Protein AF-A0A182PDY4-F1 (afdb_monomer)

Mean predicted aligned error: 4.71 Å

Nearest PDB structures (foldseek):
  2v9s-assembly1_A  TM=9.830E-01  e=4.457E-11  Homo sapiens
  5o0p-assembly2_B  TM=9.727E-01  e=1.394E-07  Mus musculus
  4qxf-assembly1_A  TM=9.391E-01  e=1.481E-07  Homo sapiens
  2id5-assembly1_B  TM=9.354E-01  e=2.542E-07  Homo sapiens
  1xcd-assembly1_A  TM=9.477E-01  e=3.433E-07  Bos taurus

Foldseek 3Di:
DDPPDDAQQDPPWDDDPLETGCAPVQDQDQDQDHGLSHQEYAQAHHAHAEQDACSPQSNLNHQYYAHAQYAHAYYDLRSCPNNQNHNYYHYYNYNHPDDRPNNCPRND

InterPro domains:
  IPR000372 Leucine-rich repeat N-terminal domain [PF01462] (9-35)
  IPR000372 Leucine-rich repeat N-terminal domain [SM00013] (8-40)
  IPR001611 Leucine-rich repeat [PF13855] (39-96)
  IPR003591 Leucine-rich repeat, typical subtype [SM00369] (34-58)
  IPR003591 Leucine-rich repeat, typical subtype [SM00369] (60-82)
  IPR003591 Leucine-rich repeat, typical subtype [SM00369] (83-106)
  IPR032675 Leucine-rich repeat domain superfamily [G3DSA:3.80.10.10] (7-108)
  IPR050467 Leucine-rich repeat and fibronectin type-III domain-containing [PTHR45842] (6-107)

Radius of gyration: 13.58 Å; Cα contacts (8 Å, |Δi|>4): 258; chains: 1; bounding box: 46×20×28 Å

Organism: NCBI:txid199890

pLDDT: mean 90.78, std 12.76, range [36.12, 98.75]

Solvent-accessible surface area (backbone atoms only — not comparable to full-atom values): 5792 Å² total; per-residue (Å²): 140,82,89,78,80,86,74,50,57,41,84,95,38,49,66,56,96,36,30,40,45,40,56,68,63,72,37,58,56,74,74,87,50,65,44,72,72,29,29,33,41,36,46,28,52,26,50,24,39,46,44,52,68,46,61,46,38,85,30,45,57,22,30,36,41,35,45,25,41,23,47,28,46,46,61,33,50,43,22,48,28,56,24,51,46,49,79,43,81,42,59,58,64,41,56,61,83,71,73,49,92,50,30,64,54,57,55,100

Secondary structure (DSSP, 8-state):
----S---PPTT-EEETTEEE-TTS--SS--S---TT--EEE--SS---EE-TTTTTT-TT--EEE--SS---EE-TTTTTT-TT--EEE--SS------TTTTTT--

Structure (mmCIF, N/CA/C/O backbone):
data_AF-A0A182PDY4-F1
#
_entry.id   AF-A0A182PDY4-F1
#
loop_
_atom_site.group_PDB
_atom_site.id
_atom_site.type_symbol
_atom_site.label_atom_id
_atom_site.label_alt_id
_atom_site.label_comp_id
_atom_site.label_asym_id
_atom_site.label_entity_id
_atom_site.label_seq_id
_atom_site.pdbx_PDB_ins_code
_atom_site.Cartn_x
_atom_site.Cartn_y
_atom_site.Cartn_z
_atom_site.occupancy
_atom_site.B_iso_or_equiv
_atom_site.auth_seq_id
_atom_site.auth_comp_id
_atom_site.auth_asym_id
_atom_site.auth_atom_id
_atom_site.pdbx_PDB_model_num
ATOM 1 N N . MET A 1 1 ? 30.728 -2.259 -14.152 1.00 39.78 1 MET A N 1
ATOM 2 C CA . MET A 1 1 ? 29.851 -1.555 -13.194 1.00 39.78 1 MET A CA 1
ATOM 3 C C . MET A 1 1 ? 28.849 -0.779 -14.019 1.00 39.78 1 MET A C 1
ATOM 5 O O . MET A 1 1 ? 29.245 0.190 -14.647 1.00 39.78 1 MET A O 1
ATOM 9 N N . GLU A 1 2 ? 27.601 -1.229 -14.082 1.00 36.12 2 GLU A N 1
ATOM 10 C CA . GLU A 1 2 ? 26.539 -0.522 -14.803 1.00 36.12 2 GLU A CA 1
ATOM 11 C C . GLU A 1 2 ? 25.336 -0.372 -13.869 1.00 36.12 2 GLU A C 1
ATOM 13 O O . GLU A 1 2 ? 24.573 -1.308 -13.660 1.00 36.12 2 GLU A O 1
ATOM 18 N N . CYS A 1 3 ? 25.183 0.813 -13.276 1.00 56.53 3 CYS A N 1
ATOM 19 C CA . CYS A 1 3 ? 23.910 1.251 -12.708 1.00 56.53 3 CYS A CA 1
ATOM 20 C C . CYS A 1 3 ? 23.157 2.008 -13.809 1.00 56.53 3 CYS A C 1
ATOM 22 O O . CYS A 1 3 ? 23.249 3.231 -13.916 1.00 56.53 3 CYS A O 1
ATOM 24 N N . GLY A 1 4 ? 22.460 1.268 -14.673 1.00 41.94 4 GLY A N 1
ATOM 25 C CA . GLY A 1 4 ? 21.616 1.825 -15.727 1.00 41.94 4 GLY A CA 1
ATOM 26 C C . GLY A 1 4 ? 20.327 2.436 -15.166 1.00 41.94 4 GLY A C 1
ATOM 27 O O . GLY A 1 4 ? 19.408 1.720 -14.797 1.00 41.94 4 GLY A O 1
ATOM 28 N N . GLY A 1 5 ? 20.285 3.768 -15.093 1.00 45.81 5 GLY A N 1
ATOM 29 C CA . GLY A 1 5 ? 19.098 4.620 -15.262 1.00 45.81 5 GLY A CA 1
ATOM 30 C C . GLY A 1 5 ? 17.778 4.280 -14.539 1.00 45.81 5 GLY A C 1
ATOM 31 O O . GLY A 1 5 ? 16.899 3.665 -15.122 1.00 45.81 5 GLY A O 1
ATOM 32 N N . ARG A 1 6 ? 17.576 4.904 -13.363 1.00 53.34 6 ARG A N 1
ATOM 33 C CA . ARG A 1 6 ? 16.282 5.325 -12.751 1.00 53.34 6 ARG A CA 1
ATOM 34 C C . ARG A 1 6 ? 15.329 4.287 -12.124 1.00 53.34 6 ARG A C 1
ATOM 36 O O . ARG A 1 6 ? 14.151 4.587 -11.945 1.00 53.34 6 ARG A O 1
ATOM 43 N N . SER A 1 7 ? 15.824 3.163 -11.622 1.00 60.31 7 SER A N 1
ATOM 44 C CA . SER A 1 7 ? 15.017 2.255 -10.786 1.00 60.31 7 SER A CA 1
ATOM 45 C C . SER A 1 7 ? 15.226 2.537 -9.290 1.00 60.31 7 SER A C 1
ATOM 47 O O . SER A 1 7 ? 16.112 1.961 -8.663 1.00 60.31 7 SER A O 1
ATOM 49 N N . LEU A 1 8 ? 14.417 3.429 -8.697 1.00 75.62 8 LEU A N 1
ATOM 50 C CA . LEU A 1 8 ? 14.371 3.674 -7.240 1.00 75.62 8 LEU A CA 1
ATOM 51 C C . LEU A 1 8 ? 13.625 2.538 -6.525 1.00 75.62 8 LEU A C 1
ATO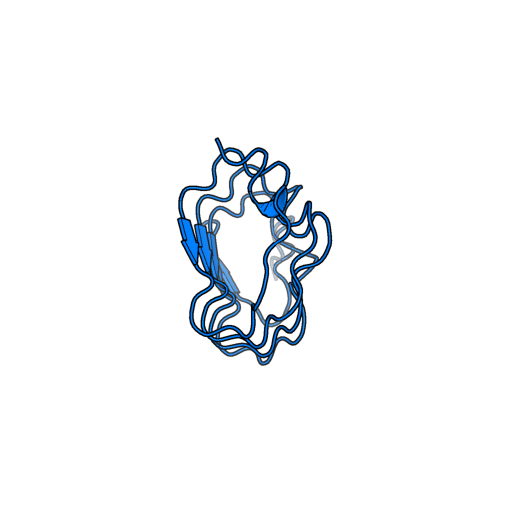M 53 O O . LEU A 1 8 ? 12.564 2.737 -5.934 1.00 75.62 8 LEU A O 1
ATOM 57 N N . CYS A 1 9 ? 14.171 1.327 -6.609 1.00 87.00 9 CYS A N 1
ATOM 58 C CA . CYS A 1 9 ? 13.646 0.217 -5.834 1.00 87.00 9 CYS A CA 1
ATO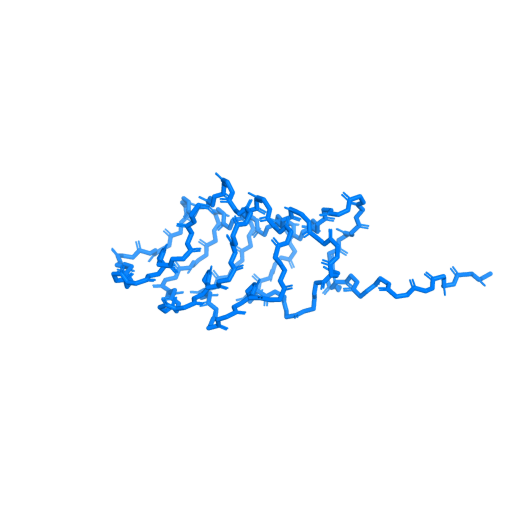M 59 C C . CYS A 1 9 ? 13.889 0.483 -4.340 1.00 87.00 9 CYS A C 1
ATOM 61 O O . CYS A 1 9 ? 15.039 0.733 -3.961 1.00 87.00 9 CYS A O 1
ATOM 63 N N . PRO A 1 10 ? 12.856 0.455 -3.481 1.00 88.88 10 PRO A N 1
ATOM 64 C CA . PRO A 1 10 ? 13.052 0.676 -2.057 1.00 88.88 10 PRO A CA 1
ATOM 65 C C . PRO A 1 10 ? 13.903 -0.453 -1.482 1.00 88.88 10 PRO A C 1
ATOM 67 O O . PRO A 1 10 ? 13.591 -1.622 -1.670 1.00 88.88 10 PRO A O 1
ATOM 70 N N . HIS A 1 11 ? 14.968 -0.129 -0.755 1.00 86.19 11 HIS A N 1
ATOM 71 C CA . HIS A 1 11 ? 15.672 -1.125 0.049 1.00 86.19 11 HIS A CA 1
ATOM 72 C C . HIS A 1 11 ? 14.831 -1.427 1.302 1.00 86.19 11 HIS A C 1
ATOM 74 O O . HIS A 1 11 ? 14.347 -0.473 1.916 1.00 86.19 11 HIS A O 1
ATOM 80 N N . PRO A 1 12 ? 14.634 -2.694 1.716 1.00 91.06 12 PRO A N 1
ATOM 81 C CA . PRO A 1 12 ? 15.263 -3.949 1.270 1.00 91.06 12 PRO A CA 1
ATOM 82 C C . PRO A 1 12 ? 14.421 -4.777 0.268 1.00 91.06 12 PRO A C 1
ATOM 84 O O . PRO A 1 12 ? 14.495 -6.010 0.250 1.00 91.06 12 PRO A O 1
ATOM 87 N N . CYS A 1 13 ? 13.580 -4.131 -0.533 1.00 94.06 13 CYS A N 1
ATOM 88 C CA . CYS A 1 13 ? 12.722 -4.785 -1.514 1.00 94.06 13 CYS A CA 1
ATOM 89 C C . CYS A 1 13 ? 13.463 -5.129 -2.810 1.00 94.06 13 CYS A C 1
ATOM 91 O O . CYS A 1 13 ? 14.555 -4.634 -3.098 1.00 94.06 13 CYS A O 1
ATOM 93 N N . ARG A 1 14 ? 12.834 -5.986 -3.615 1.00 93.56 14 ARG A N 1
ATOM 94 C CA . ARG A 1 14 ? 13.292 -6.354 -4.956 1.00 93.56 14 ARG A CA 1
ATOM 95 C C . ARG A 1 14 ? 12.277 -5.880 -5.985 1.00 93.56 14 ARG A C 1
ATOM 97 O O . ARG A 1 14 ? 11.089 -6.131 -5.825 1.00 93.56 14 ARG A O 1
ATOM 104 N N . CYS A 1 15 ? 12.753 -5.262 -7.059 1.00 93.00 15 CYS A N 1
ATOM 105 C CA . CYS A 1 15 ? 11.904 -4.754 -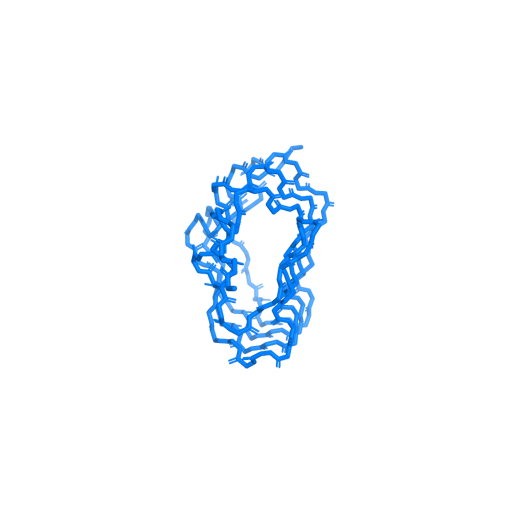8.128 1.00 93.00 15 CYS A CA 1
ATOM 106 C C . CYS A 1 15 ? 12.267 -5.432 -9.446 1.00 93.00 15 CYS A C 1
ATOM 108 O O . CYS A 1 15 ? 13.440 -5.441 -9.819 1.00 93.00 15 CYS A O 1
ATOM 110 N N . ALA A 1 16 ? 11.278 -6.009 -10.123 1.00 92.31 16 ALA A N 1
ATOM 111 C CA . ALA A 1 16 ? 11.436 -6.660 -11.422 1.00 92.31 16 ALA A CA 1
ATOM 112 C C . ALA A 1 16 ? 10.103 -6.630 -12.176 1.00 92.31 16 ALA A C 1
ATOM 114 O O . ALA A 1 16 ? 9.065 -6.864 -11.565 1.00 92.31 16 ALA A O 1
ATOM 115 N N . ASP A 1 17 ? 10.131 -6.333 -13.477 1.00 90.25 17 ASP A N 1
ATOM 116 C CA . ASP A 1 17 ? 8.962 -6.399 -14.371 1.00 90.25 17 ASP A CA 1
ATOM 117 C C . ASP A 1 17 ? 7.717 -5.646 -13.855 1.00 90.25 17 ASP A C 1
ATOM 119 O O . ASP A 1 17 ? 6.586 -6.122 -13.944 1.00 90.25 17 ASP A O 1
ATOM 123 N N . GLY A 1 18 ? 7.919 -4.463 -13.262 1.00 91.12 18 GLY A N 1
ATOM 124 C CA . GLY A 1 18 ? 6.840 -3.664 -12.672 1.00 91.12 18 GLY A CA 1
ATOM 125 C C . GLY A 1 18 ? 6.253 -4.247 -11.378 1.00 91.12 18 GLY A C 1
ATOM 126 O O . GLY A 1 18 ? 5.198 -3.796 -10.935 1.00 91.12 18 GLY A O 1
ATOM 127 N N . ILE A 1 19 ? 6.904 -5.234 -10.763 1.00 95.75 19 ILE A N 1
ATOM 128 C CA . ILE A 1 19 ? 6.540 -5.810 -9.466 1.00 95.75 19 ILE A CA 1
ATOM 129 C C . ILE A 1 19 ? 7.532 -5.316 -8.417 1.00 95.75 19 ILE A C 1
ATOM 131 O O . ILE A 1 19 ? 8.742 -5.481 -8.579 1.00 95.75 19 ILE A O 1
ATOM 135 N N . VAL A 1 20 ? 7.024 -4.758 -7.320 1.00 96.06 20 VAL A N 1
ATOM 136 C CA . VAL A 1 20 ? 7.810 -4.427 -6.126 1.00 96.06 20 VAL A CA 1
ATOM 137 C C . VAL A 1 20 ? 7.517 -5.464 -5.044 1.00 96.06 20 VAL A C 1
ATOM 139 O O . VAL A 1 20 ? 6.429 -5.496 -4.471 1.00 96.06 20 VAL A O 1
ATOM 142 N N . ASP A 1 21 ? 8.497 -6.326 -4.780 1.00 96.94 21 ASP A N 1
ATOM 143 C CA . ASP A 1 21 ? 8.431 -7.422 -3.815 1.00 96.94 21 ASP A CA 1
ATOM 144 C C . ASP A 1 21 ? 9.135 -7.036 -2.506 1.00 96.94 21 ASP A C 1
ATOM 146 O O . ASP A 1 21 ? 10.368 -6.994 -2.428 1.00 96.94 21 ASP A O 1
ATOM 150 N N . CYS A 1 22 ? 8.333 -6.742 -1.484 1.00 96.81 22 CYS A N 1
ATOM 151 C CA . CYS A 1 22 ? 8.750 -6.304 -0.154 1.00 96.81 22 CYS A CA 1
ATOM 152 C C . CYS A 1 22 ? 8.311 -7.282 0.954 1.00 96.81 22 CYS A C 1
ATOM 154 O O . CYS A 1 22 ? 8.200 -6.890 2.117 1.00 96.81 22 CYS A O 1
ATOM 156 N N . ARG A 1 23 ? 8.029 -8.543 0.622 1.00 97.38 23 ARG A N 1
ATOM 157 C CA . ARG A 1 23 ? 7.507 -9.535 1.578 1.00 97.38 23 ARG A CA 1
ATOM 158 C C . ARG A 1 23 ? 8.550 -9.943 2.609 1.00 97.38 23 ARG A C 1
ATOM 160 O O . ARG A 1 23 ? 9.734 -10.051 2.276 1.00 97.38 23 ARG A O 1
ATOM 167 N N . GLU A 1 24 ? 8.100 -10.178 3.842 1.00 96.62 24 GLU A N 1
ATOM 168 C CA . GLU A 1 24 ? 8.942 -10.643 4.957 1.00 96.62 24 GLU A CA 1
ATOM 169 C C . GLU A 1 24 ? 10.190 -9.765 5.179 1.00 96.62 24 GLU A C 1
ATOM 171 O O . GLU A 1 24 ? 11.283 -10.236 5.499 1.00 96.62 24 GLU A O 1
ATOM 176 N N . LYS A 1 25 ? 10.052 -8.452 4.966 1.00 96.44 25 LYS A N 1
ATOM 177 C CA . LYS A 1 25 ? 11.142 -7.476 5.110 1.00 96.44 25 LYS A CA 1
ATOM 178 C C . LYS A 1 25 ? 11.108 -6.725 6.434 1.00 96.44 25 LYS A C 1
ATOM 180 O O . LYS A 1 25 ? 11.857 -5.766 6.611 1.00 96.44 25 LYS A O 1
ATOM 185 N N . SER A 1 26 ? 10.261 -7.165 7.364 1.00 97.06 26 SER A N 1
ATOM 186 C CA . SER A 1 26 ? 10.050 -6.532 8.667 1.00 97.06 26 SER A CA 1
ATOM 187 C C . SER A 1 26 ? 9.689 -5.045 8.560 1.00 97.06 26 SER A C 1
ATOM 189 O O . SER A 1 26 ? 10.026 -4.253 9.440 1.00 97.06 26 SER A O 1
ATOM 191 N N . LEU A 1 27 ? 9.009 -4.651 7.479 1.00 96.69 27 LEU A N 1
ATOM 192 C CA . LEU A 1 27 ? 8.618 -3.263 7.259 1.00 96.69 27 LEU A CA 1
ATOM 193 C C . LEU A 1 27 ? 7.564 -2.841 8.277 1.00 96.69 27 LEU A C 1
ATOM 195 O O . LEU A 1 27 ? 6.601 -3.561 8.526 1.00 96.69 27 LEU A O 1
ATOM 199 N N . THR A 1 28 ? 7.726 -1.649 8.838 1.00 97.12 28 THR A N 1
ATOM 200 C CA . THR A 1 28 ? 6.767 -1.043 9.774 1.00 97.12 28 THR A CA 1
ATOM 201 C C . THR A 1 28 ? 5.912 0.039 9.117 1.00 97.12 28 THR A C 1
ATOM 203 O O . THR A 1 28 ? 4.905 0.461 9.686 1.00 97.12 28 THR A O 1
ATOM 206 N N . THR A 1 29 ? 6.275 0.464 7.906 1.00 96.62 29 THR A N 1
ATOM 207 C CA . THR A 1 29 ? 5.596 1.500 7.124 1.00 96.62 29 THR A CA 1
ATOM 208 C C . THR A 1 29 ? 5.545 1.123 5.644 1.00 96.62 29 THR A C 1
ATOM 210 O O . THR A 1 29 ? 6.336 0.309 5.162 1.00 96.62 29 THR A O 1
ATOM 213 N N . VAL A 1 30 ? 4.600 1.717 4.909 1.00 95.88 30 VAL A N 1
ATOM 214 C CA . VAL A 1 30 ? 4.551 1.608 3.444 1.00 95.88 30 VAL A CA 1
ATOM 215 C C . VAL A 1 30 ? 5.751 2.363 2.845 1.00 95.88 30 VAL A C 1
ATOM 217 O O . VAL A 1 30 ? 5.944 3.532 3.193 1.00 95.88 30 VAL A O 1
ATOM 220 N N . PRO A 1 31 ? 6.548 1.753 1.944 1.00 91.38 31 PRO A N 1
ATOM 221 C CA . PRO A 1 31 ? 7.658 2.438 1.287 1.00 91.38 31 PRO A CA 1
ATOM 222 C C . PRO A 1 31 ? 7.179 3.653 0.485 1.00 91.38 31 PRO A C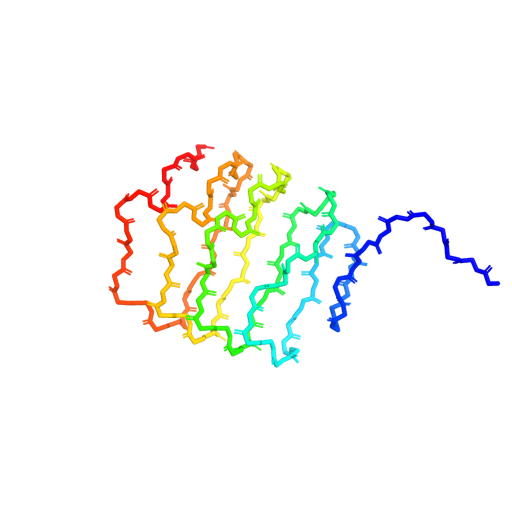 1
ATOM 224 O O . PRO A 1 31 ? 6.275 3.542 -0.340 1.00 91.38 31 PRO A O 1
ATOM 227 N N . SER A 1 32 ? 7.801 4.812 0.703 1.00 82.94 32 SER A N 1
ATOM 228 C CA . SER A 1 32 ? 7.466 6.060 -0.001 1.00 82.94 32 SER A CA 1
ATOM 229 C C . SER A 1 32 ? 8.090 6.157 -1.396 1.00 82.94 32 SER A C 1
ATOM 231 O O . SER A 1 32 ? 7.644 6.951 -2.224 1.00 82.94 32 SER A O 1
ATOM 233 N N . THR A 1 33 ? 9.115 5.350 -1.670 1.00 84.12 33 THR A N 1
ATOM 234 C CA . THR A 1 33 ? 9.797 5.274 -2.961 1.00 84.12 33 THR A CA 1
ATOM 235 C C . THR A 1 33 ? 9.430 3.973 -3.662 1.00 84.12 33 THR A C 1
ATOM 237 O O . THR A 1 33 ? 9.808 2.890 -3.229 1.00 84.12 33 THR A O 1
ATOM 240 N N . LEU A 1 34 ? 8.681 4.080 -4.758 1.00 89.31 34 LEU A N 1
ATOM 241 C CA . LEU A 1 34 ? 8.327 2.963 -5.633 1.00 89.31 34 LEU A CA 1
ATOM 242 C C . LEU A 1 34 ? 8.571 3.396 -7.091 1.00 89.31 34 LEU A C 1
ATOM 244 O O . LEU A 1 34 ? 8.248 4.545 -7.419 1.00 89.31 34 LEU A O 1
ATOM 248 N N . PRO A 1 35 ? 9.098 2.520 -7.966 1.00 90.31 35 PRO A N 1
ATOM 249 C CA . PRO A 1 35 ? 9.264 2.805 -9.394 1.00 90.31 35 PRO A CA 1
ATOM 250 C C . PRO A 1 35 ? 7.963 3.287 -10.062 1.00 90.31 35 PRO A C 1
ATOM 252 O O . PRO A 1 35 ? 6.877 2.808 -9.735 1.00 90.31 35 PRO A O 1
ATOM 255 N N . GLU A 1 36 ? 8.047 4.234 -10.999 1.00 87.88 36 GLU A N 1
ATOM 256 C CA . GLU A 1 36 ? 6.868 4.840 -11.652 1.00 87.88 36 GLU A CA 1
ATOM 257 C C . GLU A 1 36 ? 6.063 3.828 -12.488 1.00 87.88 36 GLU A C 1
ATOM 259 O O . GLU A 1 36 ? 4.839 3.912 -12.597 1.00 87.88 36 GLU A O 1
ATOM 264 N N . ASP A 1 37 ? 6.749 2.835 -13.046 1.00 90.31 37 ASP A N 1
ATOM 265 C CA . ASP A 1 37 ? 6.192 1.755 -13.853 1.00 90.31 37 ASP A CA 1
ATOM 266 C C . ASP A 1 37 ? 5.612 0.598 -13.024 1.00 90.31 37 ASP A C 1
ATOM 268 O O . ASP A 1 37 ? 5.153 -0.389 -13.600 1.00 90.31 37 ASP A O 1
ATOM 272 N N . THR A 1 38 ? 5.570 0.723 -11.692 1.00 93.62 38 THR A N 1
ATOM 273 C CA . THR A 1 38 ? 5.027 -0.316 -10.810 1.00 93.62 38 THR A CA 1
ATOM 274 C C . THR A 1 38 ? 3.557 -0.613 -11.130 1.00 93.62 38 THR A C 1
ATOM 276 O O . THR A 1 38 ? 2.696 0.270 -11.154 1.00 93.62 38 THR A O 1
ATOM 279 N N . THR A 1 39 ? 3.266 -1.895 -11.329 1.00 96.62 39 THR A N 1
ATOM 280 C CA . THR A 1 39 ? 1.937 -2.465 -11.579 1.00 96.62 39 THR A CA 1
ATOM 281 C C . THR A 1 39 ? 1.448 -3.342 -10.428 1.00 96.62 39 THR A C 1
ATOM 283 O O . THR A 1 39 ? 0.238 -3.470 -10.231 1.00 96.62 39 THR A O 1
ATOM 286 N N . GLU A 1 40 ? 2.361 -3.894 -9.628 1.00 97.56 40 GLU A N 1
ATOM 287 C CA . GLU A 1 40 ? 2.036 -4.740 -8.483 1.00 97.56 40 GLU A CA 1
ATOM 288 C C . GLU A 1 40 ? 2.955 -4.441 -7.296 1.00 97.56 40 GLU A C 1
ATOM 290 O O . GLU A 1 40 ? 4.175 -4.368 -7.441 1.00 97.56 40 GLU A O 1
ATOM 295 N N . VAL A 1 41 ? 2.363 -4.288 -6.111 1.00 97.00 41 VAL A N 1
ATOM 296 C CA . VAL A 1 41 ? 3.089 -4.095 -4.849 1.00 97.00 41 VAL A CA 1
ATOM 297 C C . VAL A 1 41 ? 2.728 -5.221 -3.891 1.00 97.00 41 VAL A C 1
ATOM 299 O O . VAL A 1 41 ? 1.552 -5.415 -3.578 1.00 97.00 41 VAL A O 1
ATOM 302 N N . ARG A 1 42 ? 3.751 -5.938 -3.421 1.00 98.06 42 ARG A N 1
ATOM 303 C CA . ARG A 1 42 ? 3.649 -7.046 -2.467 1.00 98.06 42 ARG A CA 1
ATOM 304 C C . ARG A 1 42 ? 4.280 -6.648 -1.144 1.00 98.06 42 ARG A C 1
ATOM 306 O O . ARG A 1 42 ? 5.505 -6.617 -1.019 1.00 98.06 42 ARG A O 1
ATOM 313 N N . LEU A 1 43 ? 3.441 -6.281 -0.186 1.00 98.00 43 LEU A N 1
ATOM 314 C CA . LEU A 1 43 ? 3.816 -5.848 1.159 1.00 98.00 43 LEU A CA 1
ATOM 315 C C . LEU A 1 43 ? 3.288 -6.809 2.229 1.00 98.00 43 LEU A C 1
ATOM 317 O O . LEU A 1 43 ? 3.334 -6.476 3.415 1.00 98.00 43 LEU A O 1
ATOM 321 N N . GLU A 1 44 ? 2.798 -7.987 1.847 1.00 98.44 44 GLU A N 1
ATOM 322 C CA . GLU A 1 44 ? 2.294 -8.972 2.792 1.00 98.44 44 GLU A CA 1
ATOM 323 C C . GLU A 1 44 ? 3.375 -9.491 3.751 1.00 98.44 44 GLU A C 1
ATOM 325 O O . GLU A 1 44 ? 4.573 -9.427 3.461 1.00 98.44 44 GLU A O 1
ATOM 330 N N . GLN A 1 45 ? 2.937 -10.004 4.906 1.00 98.38 45 GLN A N 1
ATOM 331 C CA . GLN A 1 45 ? 3.815 -10.574 5.941 1.00 98.38 45 GLN A CA 1
ATOM 332 C C . GLN A 1 45 ? 4.865 -9.569 6.446 1.00 98.38 45 GLN A C 1
ATOM 334 O O . GLN A 1 45 ? 6.058 -9.858 6.544 1.00 98.38 45 GLN A O 1
ATOM 339 N N . ASN A 1 46 ? 4.408 -8.360 6.762 1.00 98.56 46 ASN A N 1
ATOM 340 C CA . ASN A 1 46 ? 5.205 -7.310 7.388 1.00 98.56 46 ASN A CA 1
ATOM 341 C C . ASN A 1 46 ? 4.529 -6.834 8.689 1.00 98.56 46 ASN A C 1
ATOM 343 O O . ASN A 1 46 ? 3.555 -7.416 9.167 1.00 98.56 46 ASN A O 1
ATOM 347 N N . TYR A 1 47 ? 5.056 -5.772 9.295 1.00 98.38 47 TYR A N 1
ATOM 348 C CA . TYR A 1 47 ? 4.564 -5.194 10.546 1.00 98.38 47 TYR A CA 1
ATOM 349 C C . TYR A 1 47 ? 3.941 -3.808 10.343 1.00 98.38 47 TYR A C 1
ATOM 351 O O . TYR A 1 47 ? 3.925 -3.003 11.275 1.00 98.38 47 TYR A O 1
ATOM 359 N N . ILE A 1 48 ? 3.427 -3.512 9.144 1.00 98.50 48 ILE A N 1
ATOM 360 C CA . ILE A 1 48 ? 2.885 -2.192 8.808 1.00 98.50 48 ILE A CA 1
ATOM 361 C C . ILE A 1 48 ? 1.652 -1.914 9.662 1.00 98.50 48 ILE A C 1
ATOM 363 O O . ILE A 1 48 ? 0.773 -2.764 9.780 1.00 98.50 48 ILE A O 1
ATOM 367 N N . THR A 1 49 ? 1.583 -0.731 10.270 1.00 98.19 49 THR A N 1
ATOM 368 C CA . THR A 1 49 ? 0.510 -0.362 11.212 1.00 98.19 49 THR A CA 1
ATOM 369 C C . THR A 1 49 ? -0.509 0.614 10.633 1.00 98.19 49 THR A C 1
ATOM 371 O O . THR A 1 49 ? -1.637 0.703 11.134 1.00 98.19 49 THR A O 1
ATOM 374 N N . GLU A 1 50 ? -0.152 1.310 9.555 1.00 97.81 50 GLU A N 1
ATOM 375 C CA . GLU A 1 50 ? -1.006 2.295 8.905 1.00 97.81 50 GLU A CA 1
ATOM 376 C C . GLU A 1 50 ? -0.721 2.444 7.409 1.00 97.81 50 GLU A C 1
ATOM 378 O O . GLU A 1 50 ? 0.399 2.222 6.947 1.00 97.81 50 GLU A O 1
ATOM 383 N N . ILE A 1 51 ? -1.747 2.859 6.662 1.00 97.50 51 ILE A N 1
ATOM 384 C CA . ILE A 1 51 ? -1.612 3.283 5.266 1.00 97.50 51 ILE A CA 1
ATOM 385 C C . ILE A 1 51 ? -1.744 4.813 5.224 1.00 97.50 51 ILE A C 1
ATOM 387 O O . ILE A 1 51 ? -2.828 5.327 5.537 1.00 97.50 51 ILE A O 1
ATOM 391 N N . PRO A 1 52 ? -0.671 5.543 4.869 1.00 96.12 52 PRO A N 1
ATOM 392 C CA . PRO A 1 52 ? -0.663 6.999 4.924 1.00 96.12 52 PRO A CA 1
ATOM 393 C C . PRO A 1 52 ? -1.534 7.636 3.823 1.00 96.12 52 PRO A C 1
ATOM 395 O O . PRO A 1 52 ? -1.897 6.973 2.844 1.00 96.12 52 PRO A O 1
ATOM 398 N N . PRO A 1 53 ? -1.861 8.936 3.951 1.00 94.75 53 PRO A N 1
ATOM 399 C CA . PRO A 1 53 ? -2.542 9.688 2.903 1.00 94.75 53 PRO A CA 1
ATOM 400 C C . PRO A 1 53 ? -1.799 9.592 1.574 1.00 94.75 53 PRO A C 1
ATOM 402 O O . PRO A 1 53 ? -0.575 9.731 1.537 1.00 94.75 53 PRO A O 1
ATOM 405 N N . LYS A 1 54 ? -2.536 9.380 0.479 1.00 92.56 54 LYS A N 1
ATOM 406 C CA . LYS A 1 54 ? -1.983 9.331 -0.886 1.00 92.56 54 LYS A CA 1
ATOM 407 C C . LYS A 1 54 ? -0.805 8.359 -1.062 1.00 92.56 54 LYS A C 1
ATOM 409 O O . LYS A 1 54 ? 0.018 8.581 -1.951 1.00 92.56 54 LYS A O 1
ATOM 414 N N . ALA A 1 55 ? -0.742 7.285 -0.267 1.00 93.94 55 ALA A N 1
ATOM 415 C CA . ALA A 1 55 ? 0.365 6.321 -0.249 1.00 93.94 55 ALA A CA 1
ATOM 416 C C . ALA A 1 55 ? 0.791 5.837 -1.647 1.00 93.94 55 ALA A C 1
ATOM 418 O O . ALA A 1 55 ? 1.973 5.620 -1.892 1.00 93.94 55 ALA A O 1
ATOM 419 N N . PHE A 1 56 ? -0.168 5.714 -2.569 1.00 93.19 56 PHE A N 1
ATOM 420 C CA . PHE A 1 56 ? 0.052 5.191 -3.917 1.00 93.19 56 PHE A CA 1
ATOM 421 C C . PHE A 1 56 ? -0.402 6.150 -5.033 1.00 93.19 56 PHE A C 1
ATOM 423 O O . PHE A 1 56 ? -0.514 5.753 -6.191 1.00 93.19 56 PHE A O 1
ATOM 430 N N . ALA A 1 57 ? -0.690 7.420 -4.724 1.00 89.50 57 ALA A N 1
ATOM 431 C CA . ALA A 1 57 ? -1.393 8.321 -5.649 1.00 89.50 57 ALA A CA 1
ATOM 432 C C . ALA A 1 57 ? -0.640 8.610 -6.965 1.00 89.50 57 ALA A C 1
ATOM 434 O O . ALA A 1 57 ? -1.256 8.964 -7.976 1.00 89.50 57 ALA A O 1
ATOM 435 N N . ASN A 1 58 ? 0.686 8.449 -6.968 1.00 87.56 58 ASN A N 1
ATOM 436 C CA . ASN A 1 58 ? 1.523 8.653 -8.151 1.00 87.56 58 ASN A CA 1
ATOM 437 C C . ASN A 1 58 ? 1.593 7.411 -9.056 1.00 87.56 58 ASN A C 1
ATOM 439 O O . ASN A 1 58 ? 1.975 7.519 -10.219 1.00 87.56 58 ASN A O 1
ATOM 443 N N . HIS A 1 59 ? 1.162 6.244 -8.578 1.00 90.94 59 HIS A N 1
ATOM 444 C CA . HIS A 1 59 ? 1.338 4.959 -9.256 1.00 90.94 5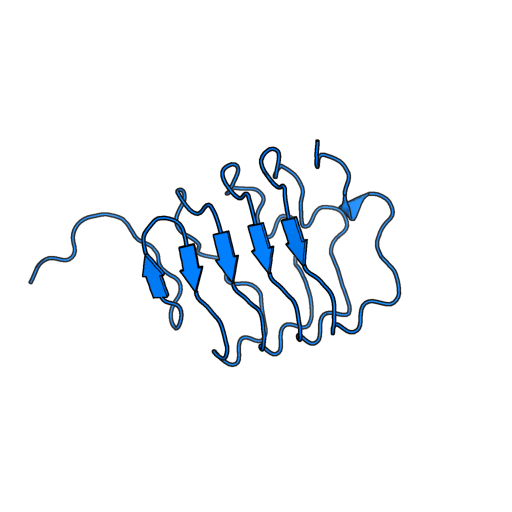9 HIS A CA 1
ATOM 445 C C . HIS A 1 59 ? 0.063 4.532 -9.979 1.00 90.94 59 HIS A C 1
ATOM 447 O O . HIS A 1 59 ? -0.563 3.517 -9.684 1.00 90.94 59 HIS A O 1
ATOM 453 N N . ARG A 1 60 ? -0.330 5.325 -10.980 1.00 90.25 60 ARG A N 1
ATOM 454 C CA . ARG A 1 60 ? -1.595 5.161 -11.730 1.00 90.25 60 ARG A CA 1
ATOM 455 C C . ARG A 1 60 ? -1.710 3.838 -12.498 1.00 90.25 60 ARG A C 1
ATOM 457 O O . ARG A 1 60 ? -2.802 3.485 -12.943 1.00 90.25 60 ARG A O 1
ATOM 464 N N . ARG A 1 61 ? -0.587 3.136 -12.682 1.00 93.44 61 ARG A N 1
ATOM 465 C CA . ARG A 1 61 ? -0.487 1.828 -13.343 1.00 93.44 61 ARG A CA 1
A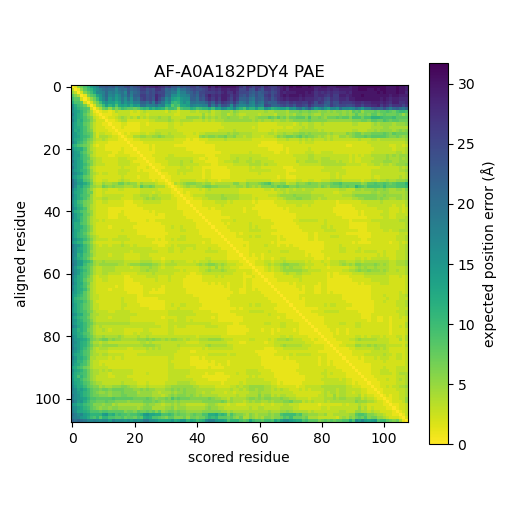TOM 466 C C . ARG A 1 61 ? -0.669 0.647 -12.388 1.00 93.44 61 ARG A C 1
ATOM 468 O O . ARG A 1 61 ? -0.735 -0.480 -12.875 1.00 93.44 61 ARG A O 1
ATOM 475 N N . LEU A 1 62 ? -0.775 0.882 -11.075 1.00 95.62 62 LEU A N 1
ATOM 476 C CA . LEU A 1 62 ? -1.016 -0.182 -10.104 1.00 95.62 62 LEU A CA 1
ATOM 477 C C . LEU A 1 62 ? -2.328 -0.894 -10.396 1.00 95.62 62 LEU A C 1
ATOM 479 O O . LEU A 1 62 ? -3.391 -0.278 -10.441 1.00 95.62 62 LEU A O 1
ATOM 483 N N . LYS A 1 63 ? -2.221 -2.209 -10.550 1.00 97.12 63 LYS A N 1
ATOM 484 C CA . LYS A 1 63 ? -3.327 -3.145 -10.737 1.00 97.12 63 LYS A CA 1
ATOM 485 C C . LYS A 1 63 ? -3.583 -3.967 -9.489 1.00 97.12 63 LYS A C 1
ATOM 487 O O . LYS A 1 63 ? -4.735 -4.331 -9.245 1.00 97.12 63 LYS A O 1
ATOM 492 N N . ARG A 1 64 ? -2.538 -4.237 -8.702 1.00 97.75 64 ARG A N 1
ATOM 493 C CA . ARG A 1 64 ? -2.622 -5.050 -7.491 1.00 97.75 64 ARG A CA 1
ATOM 494 C C . ARG A 1 64 ? -1.803 -4.466 -6.343 1.00 97.75 64 ARG A C 1
ATOM 496 O O . ARG A 1 64 ? -0.636 -4.123 -6.514 1.00 97.75 64 ARG A O 1
ATOM 503 N N . ILE A 1 65 ? -2.419 -4.408 -5.167 1.00 97.75 65 ILE A N 1
ATOM 504 C CA . ILE A 1 65 ? -1.760 -4.092 -3.898 1.00 97.75 65 ILE A CA 1
ATOM 505 C C . ILE A 1 65 ? -2.092 -5.214 -2.918 1.00 97.75 65 ILE A C 1
ATOM 507 O O . ILE A 1 65 ? -3.266 -5.454 -2.625 1.00 97.75 65 ILE A O 1
ATOM 511 N N . ASP A 1 66 ? -1.062 -5.891 -2.417 1.00 98.50 66 ASP A N 1
ATOM 512 C CA . ASP A 1 66 ? -1.186 -6.892 -1.363 1.00 98.50 66 ASP A CA 1
ATOM 513 C C . ASP A 1 66 ? -0.567 -6.367 -0.066 1.00 98.50 66 ASP A C 1
ATOM 515 O O . ASP A 1 66 ? 0.632 -6.115 0.015 1.00 98.50 66 ASP A O 1
ATOM 519 N N . LEU A 1 67 ? -1.413 -6.140 0.935 1.00 98.44 67 LEU A N 1
ATOM 520 C CA . LEU A 1 67 ? -1.055 -5.676 2.277 1.00 98.44 67 LEU A CA 1
ATOM 521 C C . LEU A 1 67 ? -1.533 -6.686 3.330 1.00 98.44 67 LEU A C 1
ATOM 523 O O . LEU A 1 67 ? -1.702 -6.338 4.502 1.00 98.44 67 LEU A O 1
ATOM 527 N N . SER A 1 68 ? -1.802 -7.929 2.922 1.00 98.62 68 SER A N 1
ATOM 528 C CA . SER A 1 68 ? -2.317 -8.957 3.820 1.00 98.62 68 SER A CA 1
ATOM 529 C C . SER A 1 68 ? -1.330 -9.320 4.929 1.00 98.62 68 SER A C 1
ATOM 531 O O . SER A 1 68 ? -0.122 -9.126 4.800 1.00 98.62 68 SER A O 1
ATOM 533 N N . ASN A 1 69 ? -1.841 -9.846 6.043 1.00 98.56 69 ASN A N 1
ATOM 534 C CA . ASN A 1 69 ? -1.019 -10.309 7.169 1.00 98.56 69 ASN A CA 1
ATOM 535 C C . ASN A 1 69 ? -0.030 -9.234 7.664 1.00 98.56 69 ASN A C 1
ATOM 537 O O . ASN A 1 69 ? 1.174 -9.469 7.760 1.00 98.56 69 ASN A O 1
ATOM 541 N N . ASN A 1 70 ? -0.555 -8.037 7.927 1.00 98.75 70 ASN A N 1
ATOM 542 C CA . ASN A 1 70 ? 0.154 -6.913 8.537 1.00 98.75 70 ASN A CA 1
ATOM 543 C C . ASN A 1 70 ? -0.540 -6.513 9.858 1.00 98.75 70 ASN A C 1
ATOM 545 O O . ASN A 1 70 ? -1.453 -7.179 10.344 1.00 98.75 70 ASN A O 1
ATOM 549 N N . ASN A 1 71 ? -0.118 -5.408 10.474 1.00 98.50 71 ASN A N 1
ATOM 550 C CA . ASN A 1 71 ? -0.706 -4.867 11.702 1.00 98.50 71 ASN A CA 1
ATOM 551 C C . ASN A 1 71 ? -1.575 -3.622 11.449 1.00 98.50 71 ASN A C 1
ATOM 553 O O . ASN A 1 71 ? -1.749 -2.804 12.359 1.00 98.50 71 ASN A O 1
ATOM 557 N N . ILE A 1 72 ? -2.109 -3.451 10.233 1.00 98.56 72 ILE A N 1
ATOM 558 C CA . ILE A 1 72 ? -2.748 -2.198 9.819 1.00 98.56 72 ILE A CA 1
ATOM 559 C C . ILE A 1 72 ? -4.006 -1.981 10.647 1.00 98.56 72 ILE A C 1
ATOM 561 O O . ILE A 1 72 ? -4.899 -2.820 10.658 1.00 98.56 72 ILE A O 1
ATOM 565 N N . SER A 1 73 ? -4.073 -0.848 11.335 1.00 97.94 73 SER A N 1
ATOM 566 C CA . SER A 1 73 ? -5.225 -0.440 12.150 1.00 97.94 73 SER A CA 1
ATOM 567 C C . SER A 1 73 ? -5.824 0.886 11.691 1.00 97.94 73 SER A C 1
ATOM 569 O O . SER A 1 73 ? -6.977 1.178 11.997 1.00 97.94 73 SER A O 1
ATOM 571 N N . ARG A 1 74 ? -5.056 1.678 10.931 1.00 97.25 74 ARG A N 1
ATOM 572 C CA . ARG A 1 74 ? -5.464 2.977 10.396 1.00 97.25 74 ARG A CA 1
ATOM 573 C C . ARG A 1 74 ? -5.248 3.020 8.891 1.00 97.25 74 ARG A C 1
ATOM 575 O O . ARG A 1 74 ? -4.168 2.697 8.402 1.00 97.25 74 ARG A O 1
ATOM 582 N N . VAL A 1 75 ? -6.264 3.468 8.166 1.00 97.38 75 VAL A N 1
ATOM 583 C CA . VAL A 1 75 ? -6.191 3.711 6.723 1.00 97.38 75 VAL A CA 1
ATOM 584 C C . VAL A 1 75 ? -6.658 5.137 6.476 1.00 97.38 75 VAL A C 1
ATOM 586 O O . VAL A 1 75 ? -7.766 5.498 6.873 1.00 97.38 75 VAL A O 1
ATOM 589 N N . ALA A 1 76 ? -5.811 5.960 5.860 1.00 95.94 76 ALA A N 1
ATOM 590 C CA . ALA A 1 76 ? -6.187 7.323 5.507 1.00 95.94 76 ALA A CA 1
ATOM 591 C C . ALA A 1 76 ? -7.352 7.339 4.503 1.00 95.94 76 ALA A C 1
ATOM 593 O O . ALA A 1 76 ? -7.454 6.482 3.626 1.00 95.94 76 ALA A O 1
ATOM 594 N N . TYR A 1 77 ? -8.221 8.345 4.606 1.00 95.31 77 TYR A N 1
ATOM 595 C CA . TYR A 1 77 ? -9.447 8.455 3.806 1.00 95.31 77 TYR A CA 1
ATOM 596 C C . TYR A 1 77 ? -9.203 8.636 2.296 1.00 95.31 77 TYR A C 1
ATOM 598 O O . TYR A 1 77 ? -10.135 8.471 1.510 1.00 95.31 77 TYR A O 1
ATOM 606 N N . ASP A 1 78 ? -7.975 8.989 1.905 1.00 94.56 78 ASP A N 1
ATOM 607 C CA . ASP A 1 78 ? -7.498 9.186 0.535 1.00 94.56 78 ASP A CA 1
ATOM 608 C C . ASP A 1 78 ? -6.283 8.293 0.196 1.00 94.56 78 ASP A C 1
ATOM 610 O O . ASP A 1 78 ? -5.575 8.553 -0.780 1.00 94.56 78 ASP A O 1
ATOM 614 N N . ALA A 1 79 ? -6.041 7.229 0.976 1.00 95.25 79 ALA A N 1
ATOM 615 C CA . ALA A 1 79 ? -4.902 6.316 0.814 1.00 95.25 79 ALA A CA 1
ATOM 616 C C . ALA A 1 79 ? -4.779 5.722 -0.604 1.00 95.25 79 ALA A C 1
ATOM 618 O O . ALA A 1 79 ? -3.672 5.602 -1.134 1.00 95.25 79 ALA A O 1
ATOM 619 N N . PHE A 1 80 ? -5.914 5.391 -1.229 1.00 94.44 80 PHE A N 1
ATOM 620 C CA . PHE A 1 80 ? -5.999 4.776 -2.561 1.00 94.44 80 PHE A CA 1
ATOM 621 C C . PHE A 1 80 ? -6.466 5.750 -3.655 1.00 94.44 80 PHE A C 1
ATOM 623 O O . PHE A 1 80 ? -6.850 5.339 -4.750 1.00 94.44 80 PHE A O 1
ATOM 630 N N . SER A 1 81 ? -6.449 7.054 -3.373 1.00 92.56 81 SER A N 1
ATOM 631 C CA . SER A 1 81 ? -6.875 8.073 -4.332 1.00 92.56 81 SER A CA 1
ATOM 632 C C . SER A 1 81 ? -5.995 8.064 -5.587 1.00 92.56 81 SER A C 1
ATOM 634 O O . SER A 1 81 ? -4.770 8.004 -5.503 1.00 92.56 81 SER A O 1
ATOM 636 N N . GLY A 1 82 ? -6.618 8.145 -6.766 1.00 88.94 82 GLY A N 1
ATOM 637 C CA . GLY A 1 82 ? -5.919 8.199 -8.057 1.00 88.94 82 GLY A CA 1
ATOM 638 C C . GLY A 1 82 ? -5.554 6.840 -8.667 1.00 88.94 82 GLY A C 1
ATOM 639 O O . GLY A 1 82 ? -5.082 6.805 -9.807 1.00 88.94 82 GLY A O 1
ATOM 640 N N . LEU A 1 83 ? -5.827 5.732 -7.972 1.00 93.38 83 LEU A N 1
ATOM 641 C CA . LEU A 1 83 ? -5.552 4.369 -8.433 1.00 93.38 83 LEU A CA 1
ATOM 642 C C . LEU A 1 83 ? -6.611 3.831 -9.410 1.00 93.38 83 LEU A C 1
ATOM 644 O O . LEU A 1 83 ? -7.280 2.835 -9.154 1.00 93.38 83 LEU A O 1
ATOM 648 N N . LYS A 1 84 ? -6.736 4.479 -10.570 1.00 90.62 84 LYS A N 1
ATOM 649 C CA . LYS A 1 84 ? -7.756 4.156 -11.587 1.00 90.62 84 LYS A CA 1
ATOM 650 C C . LYS A 1 84 ? -7.594 2.790 -12.263 1.00 90.62 84 LYS A C 1
ATOM 652 O O . LYS A 1 84 ? -8.506 2.349 -12.941 1.00 90.62 84 LYS A O 1
ATOM 657 N N . SER A 1 85 ? -6.423 2.165 -12.148 1.00 94.56 85 SER A N 1
ATOM 658 C CA . SER A 1 85 ? -6.147 0.856 -12.760 1.00 94.56 85 SER A CA 1
ATOM 659 C C . SER A 1 85 ? -6.230 -0.294 -11.753 1.00 94.56 85 SER A C 1
ATOM 661 O O . SER A 1 85 ? -5.937 -1.433 -12.117 1.00 94.56 85 SER A O 1
ATOM 663 N N . LEU A 1 86 ? -6.562 -0.009 -10.487 1.00 95.94 86 LEU A N 1
ATOM 664 C CA . LEU A 1 86 ? -6.511 -0.994 -9.416 1.00 95.94 86 LEU A CA 1
ATOM 665 C C . LEU A 1 86 ? -7.666 -1.983 -9.550 1.00 95.94 86 LEU A C 1
ATOM 667 O O . LEU A 1 86 ? -8.832 -1.611 -9.522 1.00 95.94 86 LEU A O 1
ATOM 671 N N . THR A 1 87 ? -7.316 -3.259 -9.646 1.00 95.62 87 THR A N 1
ATOM 672 C CA . THR A 1 87 ? -8.265 -4.373 -9.803 1.00 95.62 87 THR A CA 1
ATOM 673 C C . THR A 1 87 ? -8.291 -5.293 -8.589 1.00 95.62 87 THR A C 1
ATOM 675 O O . THR A 1 87 ? -9.270 -5.999 -8.371 1.00 95.62 87 THR A O 1
ATOM 678 N N . SER A 1 88 ? -7.227 -5.288 -7.781 1.00 96.88 88 SER A N 1
ATOM 679 C CA . SER A 1 88 ? -7.095 -6.154 -6.614 1.00 96.88 88 SER A CA 1
ATOM 680 C C . SER A 1 88 ? -6.447 -5.404 -5.456 1.00 96.88 88 SER A C 1
ATOM 682 O O . SER A 1 88 ? -5.286 -5.003 -5.535 1.00 96.88 88 SER A O 1
ATOM 684 N N . LEU A 1 89 ? -7.182 -5.268 -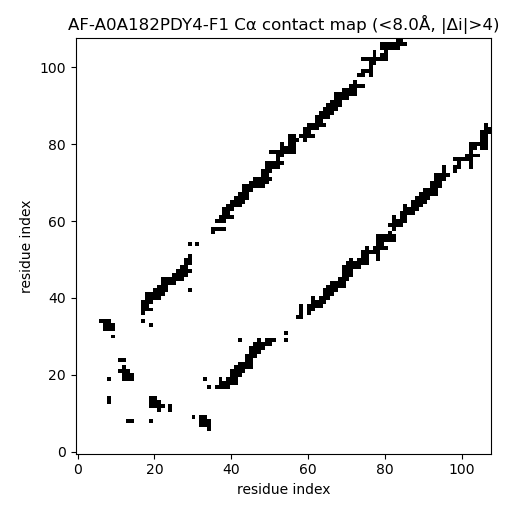4.356 1.00 96.50 89 LEU A N 1
ATOM 685 C CA . LEU A 1 89 ? -6.683 -4.744 -3.088 1.00 96.50 89 LEU A CA 1
ATOM 686 C C . LEU A 1 89 ? -6.895 -5.798 -2.003 1.00 96.50 89 LEU A C 1
ATOM 688 O O . LEU A 1 89 ? -8.031 -6.152 -1.691 1.00 96.50 89 LEU A O 1
ATOM 692 N N . VAL A 1 90 ? -5.802 -6.301 -1.435 1.00 98.00 90 VAL A N 1
ATOM 693 C CA . VAL A 1 90 ? -5.829 -7.394 -0.459 1.00 98.00 90 VAL A CA 1
ATOM 694 C C . VAL A 1 90 ? -5.427 -6.857 0.914 1.00 98.00 90 VAL A C 1
ATOM 696 O O . VAL A 1 90 ? -4.305 -6.395 1.103 1.00 98.00 90 VAL A O 1
ATOM 699 N N . LEU A 1 91 ? -6.356 -6.905 1.875 1.00 97.31 91 LEU A N 1
ATOM 700 C CA . LEU A 1 91 ? -6.190 -6.334 3.224 1.00 97.31 91 LEU A CA 1
AT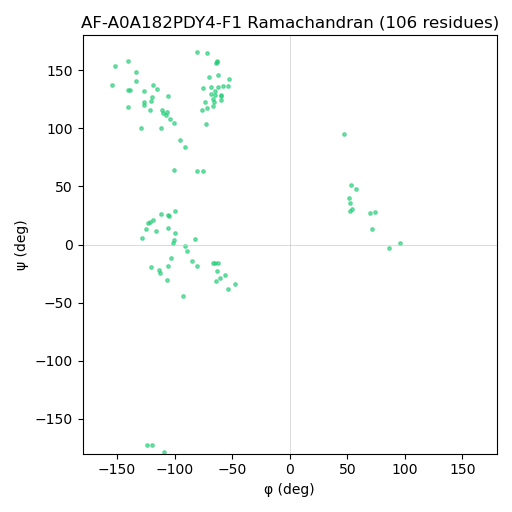OM 701 C C . LEU A 1 91 ? -6.502 -7.323 4.364 1.00 97.31 91 LEU A C 1
ATOM 703 O O . LEU A 1 91 ? -6.502 -6.921 5.527 1.00 97.31 91 LEU A O 1
ATOM 707 N N . TYR A 1 92 ? -6.775 -8.601 4.075 1.00 97.75 92 TYR A N 1
ATOM 708 C CA . TYR A 1 92 ? -7.104 -9.584 5.118 1.00 97.75 92 TYR A CA 1
ATOM 709 C C . TYR A 1 92 ? -5.930 -9.809 6.090 1.00 97.75 92 TYR A C 1
ATOM 711 O O . TYR A 1 92 ? -4.774 -9.556 5.757 1.00 97.75 92 TYR A O 1
ATOM 719 N N . GLY A 1 93 ? -6.218 -10.292 7.302 1.00 98.00 93 GLY A N 1
ATOM 720 C CA . GLY A 1 93 ? -5.174 -10.540 8.305 1.00 98.00 93 GLY A CA 1
ATOM 721 C C . GLY A 1 93 ? -4.548 -9.257 8.862 1.00 98.00 93 GLY A C 1
ATOM 722 O O . GLY A 1 93 ? -3.391 -9.268 9.259 1.00 98.00 93 GLY A O 1
ATOM 723 N N . ASN A 1 94 ? -5.298 -8.152 8.859 1.00 98.62 94 ASN A N 1
ATOM 724 C CA . ASN A 1 94 ? -4.932 -6.885 9.494 1.00 98.62 94 ASN A CA 1
ATOM 725 C C . ASN A 1 94 ? -5.794 -6.613 10.738 1.00 98.62 94 ASN A C 1
ATOM 727 O O . ASN A 1 94 ? -6.661 -7.404 11.103 1.00 98.62 94 ASN A O 1
ATOM 731 N N . LYS A 1 95 ? -5.569 -5.470 11.393 1.00 98.25 95 LYS A N 1
ATOM 732 C CA . LYS A 1 95 ? -6.277 -5.011 12.602 1.00 98.25 95 LYS A CA 1
ATOM 733 C C . LYS A 1 95 ? -7.262 -3.871 12.302 1.00 98.25 95 LYS A C 1
ATOM 735 O O . LYS A 1 95 ? -7.554 -3.055 13.177 1.00 98.25 95 LYS A O 1
ATOM 740 N N . ILE A 1 96 ? -7.741 -3.794 11.059 1.00 97.44 96 ILE A N 1
ATOM 741 C CA . ILE A 1 96 ? -8.683 -2.774 10.594 1.00 97.44 96 ILE A CA 1
ATOM 742 C C . ILE A 1 96 ? -10.046 -3.073 11.219 1.00 97.44 96 ILE A C 1
ATOM 744 O O . ILE A 1 96 ? -10.621 -4.129 10.967 1.00 97.44 96 ILE A O 1
ATOM 748 N N . LYS A 1 97 ? -10.547 -2.149 12.041 1.00 95.69 97 LYS A N 1
ATOM 749 C CA . LYS A 1 97 ? -11.898 -2.224 12.622 1.00 95.69 97 LYS A CA 1
ATOM 750 C C . LYS A 1 97 ? -12.914 -1.483 11.766 1.00 95.69 97 LYS A C 1
ATOM 752 O O . LYS A 1 97 ? -13.973 -2.015 11.467 1.00 95.69 97 LYS A O 1
ATOM 757 N N . ASP A 1 98 ? -12.527 -0.289 11.332 1.00 94.31 98 ASP A N 1
ATOM 758 C CA . ASP A 1 98 ? -13.355 0.625 10.564 1.00 94.31 98 ASP A CA 1
ATOM 759 C C . ASP A 1 98 ? -12.553 1.163 9.380 1.00 94.31 98 ASP A C 1
ATOM 761 O O . ASP A 1 98 ? -11.334 1.348 9.457 1.00 94.31 98 ASP A O 1
ATOM 765 N N . LEU A 1 99 ? -13.251 1.442 8.284 1.00 93.81 99 LEU A N 1
ATOM 766 C CA . LEU A 1 99 ? -12.694 2.104 7.112 1.00 93.81 99 LEU A CA 1
ATOM 767 C C . LEU A 1 99 ? -13.432 3.425 6.876 1.00 93.81 99 LEU A C 1
ATOM 769 O O . LEU A 1 99 ? -14.663 3.450 6.951 1.00 93.81 99 LEU A O 1
ATOM 773 N N . PRO A 1 100 ? -12.725 4.524 6.552 1.00 92.19 100 PRO A N 1
ATOM 774 C CA . PRO A 1 100 ? -13.385 5.759 6.153 1.00 92.19 100 PRO A CA 1
ATOM 775 C C . PRO A 1 100 ? -14.285 5.519 4.936 1.00 92.19 100 PRO A C 1
ATOM 777 O O . PRO A 1 100 ? -13.852 4.903 3.964 1.00 92.19 100 PRO A O 1
ATOM 780 N N . ALA A 1 101 ? -15.504 6.065 4.934 1.00 89.88 101 ALA A N 1
ATOM 781 C CA . ALA A 1 101 ? -16.467 5.857 3.844 1.00 89.88 101 ALA A CA 1
ATOM 782 C C . ALA A 1 101 ? -15.929 6.259 2.454 1.00 89.88 101 ALA A C 1
ATOM 784 O O . ALA A 1 101 ? -16.350 5.720 1.435 1.00 89.88 101 ALA A O 1
ATOM 785 N N . SER A 1 102 ? -14.979 7.197 2.401 1.00 90.12 102 SER A N 1
ATOM 786 C CA . SER A 1 102 ? -14.374 7.671 1.155 1.00 90.12 102 SER A CA 1
ATOM 787 C C . SER A 1 102 ? -13.122 6.908 0.723 1.00 90.12 102 SER A C 1
ATOM 789 O O . SER A 1 102 ? -12.566 7.255 -0.314 1.00 90.12 102 SER A O 1
ATOM 791 N N . VAL A 1 103 ? -12.655 5.908 1.478 1.00 92.56 103 VAL A N 1
ATOM 792 C CA . VAL A 1 103 ? -11.346 5.268 1.240 1.00 92.56 103 VAL A CA 1
ATOM 793 C C . VAL A 1 103 ? -11.238 4.608 -0.139 1.00 92.56 103 VAL A C 1
ATOM 795 O O . VAL A 1 103 ? -10.160 4.566 -0.725 1.00 92.56 103 VAL A O 1
ATOM 798 N N . PHE A 1 104 ? -12.369 4.154 -0.685 1.00 90.00 104 PHE A N 1
ATOM 799 C CA . PHE A 1 104 ? -12.474 3.541 -2.013 1.00 90.00 104 PHE A CA 1
ATOM 800 C C . PHE A 1 104 ? -12.994 4.507 -3.088 1.00 90.00 104 PHE A C 1
ATOM 802 O O . PHE A 1 104 ? -13.211 4.116 -4.234 1.00 90.00 104 PHE A O 1
ATOM 809 N N . LYS A 1 105 ? -13.208 5.785 -2.751 1.00 87.12 105 LYS A N 1
ATOM 810 C CA . LYS A 1 105 ? -13.695 6.787 -3.702 1.00 87.12 105 LYS A CA 1
ATOM 811 C C . LYS A 1 105 ? -12.633 7.031 -4.778 1.00 87.12 105 LYS A C 1
ATOM 813 O O . LYS A 1 105 ? -11.539 7.501 -4.482 1.00 87.12 105 LYS A O 1
ATOM 818 N N . GLY A 1 106 ? -12.984 6.769 -6.035 1.00 78.38 106 GLY A N 1
ATOM 819 C CA . GLY A 1 106 ? -12.080 6.938 -7.178 1.00 78.38 106 GLY A CA 1
ATOM 820 C C . GLY A 1 106 ? -11.353 5.664 -7.609 1.00 78.38 106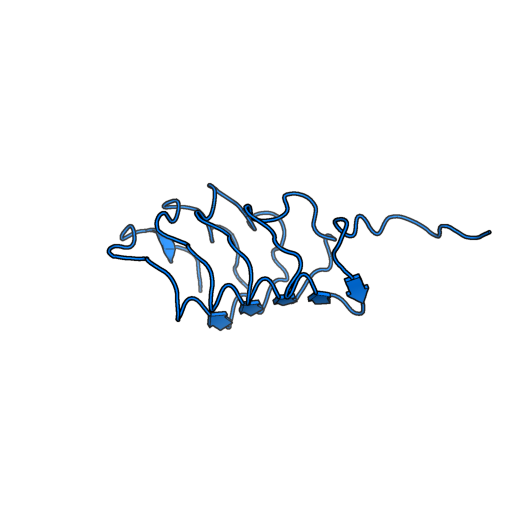 GLY A C 1
ATOM 821 O O . GLY A 1 106 ? -10.584 5.731 -8.566 1.00 78.38 106 GLY A O 1
ATOM 822 N N . LEU A 1 107 ? -11.621 4.530 -6.950 1.00 81.06 107 LEU A N 1
ATOM 823 C CA . LEU A 1 107 ? -11.455 3.214 -7.562 1.00 81.06 107 LEU A CA 1
ATOM 824 C C . LEU A 1 107 ? -12.642 3.024 -8.516 1.00 81.06 107 LEU A C 1
ATOM 826 O O . LEU A 1 107 ? -13.791 3.069 -8.076 1.00 81.06 107 LEU A O 1
ATOM 830 N N . THR A 1 108 ? -12.375 2.925 -9.814 1.00 61.44 108 THR A N 1
ATOM 831 C CA . THR A 1 108 ? -13.388 2.838 -10.880 1.00 61.44 108 THR A CA 1
ATOM 832 C C . THR A 1 108 ? -13.011 1.760 -11.863 1.00 61.44 108 THR A C 1
ATOM 834 O O . THR A 1 108 ? -11.816 1.769 -12.233 1.00 61.44 108 THR A O 1
#

Sequence (108 aa):
MECGGRSLCPHPCRCADGIVDCREKSLTTVPSTLPEDTTEVRLEQNYITEIPPKAFANHRRLKRIDLSNNNISRVAYDAFSGLKSLTSLVLYGNKIKDLPASVFKGLT